Protein AF-A0A8X6WUA0-F1 (afdb_monomer_lite)

pLDDT: mean 81.11, std 18.33, range [37.03, 97.31]

Sequence (87 aa):
MIYQLRAQGNWIGLLKSILFNRMKVEHKPLYTNIDGMTLAPFCVPEVHRAATEFKPGKDDVIVAAYPKCGCTFTLQIVSLILRKENR

Structure (mmCIF, N/CA/C/O backbone):
data_AF-A0A8X6WUA0-F1
#
_entry.id   AF-A0A8X6WUA0-F1
#
loop_
_atom_site.group_PDB
_atom_site.id
_atom_site.type_symbol
_atom_site.label_atom_id
_atom_site.label_alt_id
_atom_site.label_comp_id
_atom_site.label_asym_id
_atom_site.label_entity_id
_atom_site.label_seq_id
_atom_site.pdbx_PDB_ins_code
_atom_site.Cartn_x
_atom_site.Cartn_y
_atom_site.Cartn_z
_atom_site.occupancy
_atom_site.B_iso_or_equiv
_atom_site.auth_seq_id
_atom_site.auth_comp_id
_atom_site.auth_asym_id
_atom_site.auth_atom_id
_atom_site.pdbx_PDB_model_num
ATOM 1 N N . MET A 1 1 ? 51.801 -31.264 -41.253 1.00 38.41 1 MET A N 1
ATOM 2 C CA . MET A 1 1 ? 50.617 -30.384 -41.366 1.00 38.41 1 MET A CA 1
ATOM 3 C C . MET A 1 1 ? 50.440 -29.596 -40.064 1.00 38.41 1 MET A C 1
ATOM 5 O O . MET A 1 1 ? 49.490 -29.834 -39.339 1.00 38.41 1 MET A O 1
ATOM 9 N N . ILE A 1 2 ? 51.401 -28.731 -39.700 1.00 37.31 2 ILE A N 1
ATOM 10 C CA . ILE A 1 2 ? 51.352 -27.976 -38.423 1.00 37.31 2 ILE A CA 1
ATOM 11 C C . ILE A 1 2 ? 51.931 -26.553 -38.553 1.00 37.31 2 ILE A C 1
ATOM 13 O O . ILE A 1 2 ? 52.393 -25.967 -37.583 1.00 37.31 2 ILE A O 1
ATOM 17 N N . TYR A 1 3 ? 51.917 -25.969 -39.753 1.00 37.03 3 TYR A N 1
ATOM 18 C CA . TYR A 1 3 ? 52.469 -24.630 -39.973 1.00 37.03 3 TYR A CA 1
ATOM 19 C C . TYR A 1 3 ? 51.547 -23.791 -40.847 1.00 37.03 3 TYR A C 1
ATOM 21 O O . TYR A 1 3 ? 51.880 -23.495 -41.988 1.00 37.03 3 TYR A O 1
ATOM 29 N N . GLN A 1 4 ? 50.375 -23.408 -40.326 1.00 43.69 4 GLN A N 1
ATOM 30 C CA . GLN A 1 4 ? 49.575 -22.381 -41.000 1.00 43.69 4 GLN A CA 1
ATOM 31 C C . GLN A 1 4 ? 48.576 -21.634 -40.110 1.00 43.69 4 GLN A C 1
ATOM 33 O O . GLN A 1 4 ? 47.426 -21.470 -40.484 1.00 43.69 4 GLN A O 1
ATOM 38 N N . LEU A 1 5 ? 49.002 -21.119 -38.952 1.00 42.66 5 LEU A N 1
ATOM 39 C CA . LEU A 1 5 ? 48.239 -20.087 -38.232 1.00 42.66 5 LEU A CA 1
ATOM 40 C C . LEU A 1 5 ? 49.197 -19.025 -37.682 1.00 42.66 5 LEU A C 1
ATOM 42 O O . LEU A 1 5 ? 49.599 -19.030 -36.521 1.00 42.66 5 LEU A O 1
ATOM 46 N N . ARG A 1 6 ? 49.604 -18.116 -38.572 1.00 41.47 6 ARG A N 1
ATOM 47 C CA . ARG A 1 6 ? 50.366 -16.913 -38.234 1.00 41.47 6 ARG A CA 1
ATOM 48 C C . ARG A 1 6 ? 49.416 -15.948 -37.523 1.00 41.47 6 ARG A C 1
ATOM 50 O O . ARG A 1 6 ? 48.567 -15.325 -38.151 1.00 41.47 6 ARG A O 1
ATOM 57 N N . ALA A 1 7 ? 49.553 -15.879 -36.204 1.00 49.06 7 ALA A N 1
ATOM 58 C CA . ALA A 1 7 ? 48.849 -14.964 -35.322 1.00 49.06 7 ALA A CA 1
ATOM 59 C C . ALA A 1 7 ? 49.045 -13.498 -35.756 1.00 49.06 7 ALA A C 1
ATOM 61 O O . ALA A 1 7 ? 50.102 -12.909 -35.535 1.00 49.06 7 ALA A O 1
ATOM 62 N N . GLN A 1 8 ? 48.006 -12.891 -36.336 1.00 51.59 8 GLN A N 1
ATOM 63 C CA . GLN A 1 8 ? 47.832 -11.439 -36.332 1.00 51.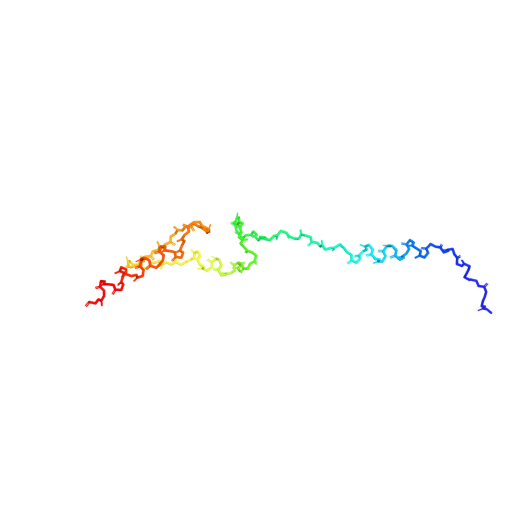59 8 GLN A CA 1
ATOM 64 C C . GLN A 1 8 ? 47.212 -11.059 -34.986 1.00 51.59 8 GLN A C 1
ATOM 66 O O . GLN A 1 8 ? 46.000 -11.090 -34.786 1.00 51.59 8 GLN A O 1
ATOM 71 N N . GLY A 1 9 ? 48.080 -10.815 -34.009 1.00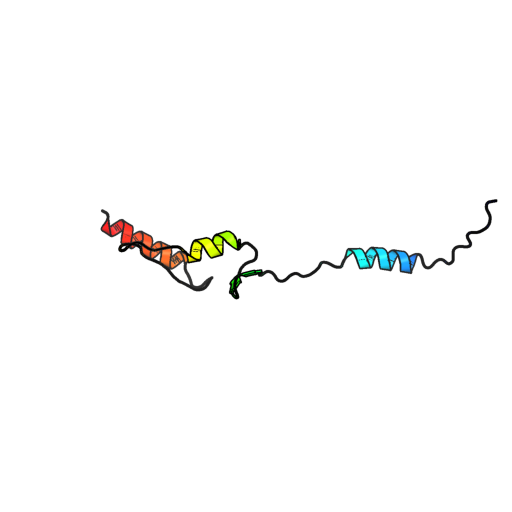 57.06 9 GLY A N 1
ATOM 72 C CA . GLY A 1 9 ? 47.687 -10.581 -32.631 1.00 57.06 9 GLY A CA 1
ATOM 73 C C . GLY A 1 9 ? 47.158 -9.174 -32.385 1.00 57.06 9 GLY A C 1
ATOM 74 O O . GLY A 1 9 ? 47.937 -8.275 -32.096 1.00 57.06 9 GLY A O 1
ATOM 75 N N . ASN A 1 10 ? 45.834 -9.018 -32.360 1.00 61.34 10 ASN A N 1
ATOM 76 C CA . ASN A 1 10 ? 45.179 -7.983 -31.554 1.00 61.34 10 ASN A CA 1
ATOM 77 C C . ASN A 1 10 ? 44.536 -8.619 -30.308 1.00 61.34 10 ASN A C 1
ATOM 79 O O . ASN A 1 10 ? 43.344 -8.473 -30.044 1.00 61.34 10 ASN A O 1
ATOM 83 N N . TRP A 1 11 ? 45.338 -9.367 -29.544 1.00 54.84 11 TRP A N 1
ATOM 84 C CA . TRP A 1 11 ? 44.907 -10.037 -28.310 1.00 54.84 11 TRP A CA 1
ATOM 85 C C . TRP A 1 11 ? 44.431 -9.036 -27.253 1.00 54.84 11 TRP A C 1
ATOM 87 O O . TRP A 1 11 ? 43.525 -9.337 -26.488 1.00 54.84 11 TRP A O 1
ATOM 97 N N . ILE A 1 12 ? 44.979 -7.815 -27.268 1.00 67.00 12 ILE A N 1
ATOM 98 C CA . ILE A 1 12 ? 44.533 -6.699 -26.426 1.00 67.00 12 ILE A CA 1
ATOM 99 C C . ILE A 1 12 ? 43.142 -6.226 -26.853 1.00 67.00 12 ILE A C 1
ATOM 101 O O . ILE A 1 12 ? 42.305 -5.977 -25.995 1.00 67.00 12 ILE A O 1
ATOM 105 N N . GLY A 1 13 ? 42.867 -6.112 -28.154 1.00 70.06 13 GLY A N 1
ATOM 106 C CA . GLY A 1 13 ? 41.546 -5.751 -28.666 1.00 70.06 13 GLY A CA 1
ATOM 107 C C . GLY A 1 13 ? 40.493 -6.819 -28.378 1.00 70.06 13 GLY A C 1
ATOM 108 O O . GLY A 1 13 ? 39.380 -6.473 -27.995 1.00 70.06 13 GLY A O 1
ATOM 109 N N . LEU A 1 14 ? 40.863 -8.099 -28.476 1.00 67.00 14 LEU A N 1
ATOM 110 C CA . LEU A 1 14 ? 39.996 -9.221 -28.109 1.00 67.00 14 LEU A CA 1
ATOM 111 C C . LEU A 1 14 ? 39.740 -9.264 -26.592 1.00 67.00 14 LEU A C 1
ATOM 113 O O . LEU A 1 14 ? 38.603 -9.404 -26.159 1.00 67.00 14 LEU A O 1
ATOM 117 N N . LEU A 1 15 ? 40.773 -9.069 -25.767 1.00 66.06 15 LEU A N 1
ATOM 118 C CA . LEU A 1 15 ? 40.620 -8.959 -24.312 1.00 66.06 15 LEU A CA 1
ATOM 119 C C . LEU A 1 15 ? 39.782 -7.740 -23.929 1.00 66.06 15 LEU A C 1
ATOM 121 O O . LEU A 1 15 ? 38.913 -7.857 -23.074 1.00 66.06 15 LEU A O 1
ATOM 125 N N . LYS A 1 16 ? 39.981 -6.591 -24.585 1.00 64.75 16 LYS A N 1
ATOM 126 C CA . LYS A 1 16 ? 39.157 -5.393 -24.392 1.00 64.75 16 LYS A CA 1
ATOM 127 C C . LYS A 1 16 ? 37.718 -5.633 -24.817 1.00 64.75 16 LYS A C 1
ATOM 129 O O . LYS A 1 16 ? 36.847 -5.218 -24.076 1.00 64.75 16 LYS A O 1
ATOM 134 N N . SER A 1 17 ? 37.437 -6.299 -25.937 1.00 64.62 17 SER A N 1
ATOM 135 C CA . SER A 1 17 ? 36.053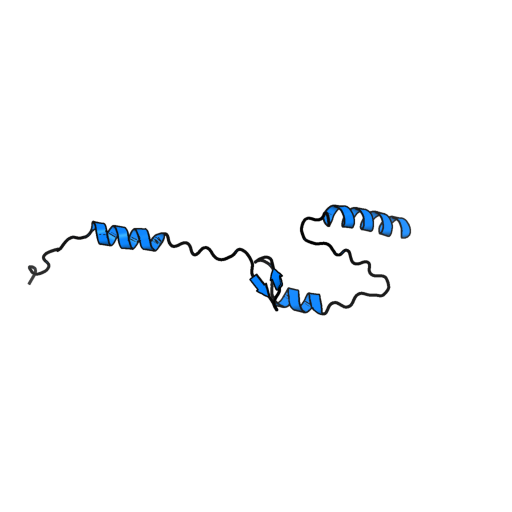 -6.572 -26.347 1.00 64.62 17 SER A CA 1
ATOM 136 C C . SER A 1 17 ? 35.372 -7.564 -25.403 1.00 64.62 17 SER A C 1
ATOM 138 O O . SER A 1 17 ? 34.229 -7.340 -25.018 1.00 64.62 17 SER A O 1
ATOM 140 N N . ILE A 1 18 ? 36.087 -8.594 -24.945 1.00 65.25 18 ILE A N 1
ATOM 141 C CA . ILE A 1 18 ? 35.579 -9.575 -23.978 1.00 65.25 18 ILE A CA 1
ATOM 142 C C . ILE A 1 18 ? 35.352 -8.928 -22.600 1.00 65.25 18 ILE A C 1
ATOM 144 O O . ILE A 1 18 ? 34.309 -9.150 -21.987 1.00 65.25 18 ILE A O 1
ATOM 148 N N . LEU A 1 19 ? 36.279 -8.091 -22.121 1.00 61.25 19 LEU A N 1
ATOM 149 C CA . LEU A 1 19 ? 36.155 -7.370 -20.845 1.00 61.25 19 LEU A CA 1
ATOM 150 C C . LEU A 1 19 ? 35.107 -6.248 -20.911 1.00 61.25 19 LEU A C 1
ATOM 152 O O . LEU A 1 19 ? 34.321 -6.092 -19.980 1.00 61.25 19 LEU A O 1
ATOM 156 N N . PHE A 1 20 ? 35.046 -5.500 -22.014 1.00 56.53 20 PHE A N 1
ATOM 157 C CA . PHE A 1 20 ? 34.087 -4.410 -22.232 1.00 56.53 20 PHE A CA 1
ATOM 158 C C . PHE A 1 20 ? 32.658 -4.934 -22.388 1.00 56.53 20 PHE A C 1
ATOM 160 O O . PHE A 1 20 ? 31.722 -4.342 -21.855 1.00 56.53 20 PHE A O 1
ATOM 167 N N . ASN A 1 21 ? 32.476 -6.082 -23.046 1.00 56.59 21 ASN A N 1
ATOM 168 C CA . ASN A 1 21 ? 31.160 -6.708 -23.157 1.00 56.59 21 ASN A CA 1
ATOM 169 C C . ASN A 1 21 ? 30.661 -7.259 -21.807 1.00 56.59 21 ASN A C 1
ATOM 171 O O . ASN A 1 21 ? 29.459 -7.400 -21.607 1.00 56.59 21 ASN A O 1
ATOM 175 N N . ARG A 1 22 ? 31.565 -7.513 -20.850 1.00 55.81 22 ARG A N 1
ATOM 176 C CA . ARG A 1 22 ? 31.227 -8.021 -19.512 1.00 55.81 22 ARG A CA 1
ATOM 177 C C . ARG A 1 22 ? 30.672 -6.949 -18.559 1.00 55.81 22 ARG A C 1
ATOM 179 O O . ARG A 1 22 ? 30.162 -7.313 -17.507 1.00 55.81 22 ARG A O 1
ATOM 186 N N . MET A 1 23 ? 30.736 -5.658 -18.912 1.00 57.31 23 MET A N 1
ATOM 187 C CA . MET A 1 23 ? 30.289 -4.540 -18.056 1.00 57.31 23 MET A CA 1
ATOM 188 C C . MET A 1 23 ? 29.142 -3.702 -18.638 1.00 57.31 23 MET A C 1
ATOM 190 O O . MET A 1 23 ? 28.940 -2.561 -18.226 1.00 57.31 23 MET A O 1
ATOM 194 N N . LYS A 1 24 ? 28.351 -4.230 -19.574 1.00 57.12 24 LYS A N 1
ATOM 195 C CA . LYS A 1 24 ? 27.068 -3.599 -19.912 1.00 57.12 24 LYS A CA 1
ATOM 196 C C . LYS A 1 24 ? 26.012 -4.058 -18.912 1.00 57.12 24 LYS A C 1
ATOM 198 O O . LYS A 1 24 ? 25.215 -4.943 -19.202 1.00 57.12 24 LYS A O 1
ATOM 203 N N . VAL A 1 25 ? 26.037 -3.481 -17.711 1.00 66.56 25 VAL A N 1
ATOM 204 C CA . VAL A 1 25 ? 24.899 -3.589 -16.794 1.00 66.56 25 VAL A CA 1
ATOM 205 C C . VAL A 1 25 ? 23.793 -2.725 -17.382 1.00 66.56 25 VAL A C 1
ATOM 207 O O . VAL A 1 25 ? 23.918 -1.506 -17.477 1.00 66.56 25 VAL A O 1
ATOM 210 N N . GLU A 1 26 ? 22.736 -3.369 -17.858 1.00 75.00 26 GLU A N 1
ATOM 211 C CA . GLU A 1 26 ? 21.564 -2.670 -18.364 1.00 75.00 26 GLU A CA 1
ATOM 212 C C . GLU A 1 26 ? 20.897 -1.931 -17.194 1.00 75.00 26 GLU A C 1
ATOM 214 O O . GLU A 1 26 ? 20.332 -2.551 -16.291 1.00 75.00 26 GLU A O 1
ATOM 219 N N . HIS A 1 27 ? 20.987 -0.598 -17.183 1.00 76.38 27 HIS A N 1
ATOM 220 C CA . HIS A 1 27 ? 20.280 0.239 -16.217 1.00 76.38 27 HIS A CA 1
ATOM 221 C C . HIS A 1 27 ? 18.794 0.260 -16.566 1.00 76.38 27 HIS A C 1
ATOM 223 O O . HIS A 1 27 ? 18.312 1.144 -17.274 1.00 76.38 27 HIS A O 1
ATOM 229 N N . LYS A 1 28 ? 18.064 -0.741 -16.075 1.00 78.81 28 LYS A N 1
ATOM 230 C CA . LYS A 1 28 ? 16.607 -0.756 -16.171 1.00 78.81 28 LYS A CA 1
ATOM 231 C C . LYS A 1 28 ? 16.023 0.271 -15.197 1.00 78.81 28 LYS A C 1
ATOM 233 O O . LYS A 1 28 ? 16.531 0.399 -14.078 1.00 78.81 28 LYS A O 1
ATOM 238 N N . PRO A 1 29 ? 14.975 1.010 -15.593 1.00 81.31 29 PRO A N 1
ATOM 239 C CA . PRO A 1 29 ? 14.275 1.895 -14.674 1.00 81.31 29 PRO A CA 1
ATOM 240 C C . PRO A 1 29 ? 13.774 1.110 -13.456 1.00 81.31 29 PRO A C 1
ATOM 242 O O . PRO A 1 29 ? 13.230 0.016 -13.592 1.00 81.31 29 PRO A O 1
ATOM 245 N N . LEU A 1 30 ? 13.932 1.677 -12.257 1.00 88.31 30 LEU A N 1
ATOM 246 C CA . LEU A 1 30 ? 13.426 1.097 -11.005 1.00 88.31 30 LEU A CA 1
ATOM 247 C C . LEU A 1 30 ? 11.932 1.398 -10.816 1.00 88.31 30 LEU A C 1
ATOM 249 O O . LEU A 1 30 ? 11.500 1.811 -9.743 1.00 88.31 30 LEU A O 1
ATOM 253 N N . TYR A 1 31 ? 11.156 1.234 -11.881 1.00 91.56 31 TYR A N 1
ATOM 254 C CA . TYR A 1 31 ? 9.706 1.347 -11.884 1.00 91.56 31 TYR A CA 1
ATOM 255 C C . TYR A 1 31 ? 9.131 0.424 -12.956 1.00 91.56 31 TYR A C 1
ATOM 257 O O . TYR A 1 31 ? 9.812 0.044 -13.907 1.00 91.56 31 TYR A O 1
ATOM 265 N N . THR A 1 32 ? 7.862 0.081 -12.804 1.00 92.12 32 THR A N 1
ATOM 266 C CA . THR A 1 32 ? 7.084 -0.649 -13.804 1.00 92.12 32 THR A CA 1
ATOM 267 C C . THR A 1 32 ? 5.884 0.192 -14.221 1.00 92.12 32 THR A C 1
ATOM 269 O O . THR A 1 32 ? 5.384 0.988 -13.425 1.00 92.12 32 THR A O 1
ATOM 272 N N . ASN A 1 33 ? 5.442 0.051 -15.470 1.00 93.81 33 ASN A N 1
ATOM 273 C CA . ASN A 1 33 ? 4.198 0.658 -15.927 1.00 93.81 33 ASN A CA 1
ATOM 274 C C . ASN A 1 33 ? 3.097 -0.406 -15.923 1.00 93.81 33 ASN A C 1
ATOM 276 O O . ASN A 1 33 ? 3.233 -1.433 -16.588 1.00 93.81 33 ASN A O 1
ATOM 280 N N . ILE A 1 34 ? 2.036 -0.173 -15.155 1.00 93.81 34 ILE A N 1
ATOM 281 C CA . ILE A 1 34 ? 0.884 -1.072 -15.049 1.00 93.81 34 ILE A CA 1
ATOM 282 C C . ILE A 1 34 ? -0.361 -0.247 -15.347 1.00 93.81 34 ILE A C 1
ATOM 284 O O . ILE A 1 34 ? -0.674 0.680 -14.607 1.00 93.81 34 ILE A O 1
ATOM 288 N N . ASP A 1 35 ? -1.048 -0.572 -16.443 1.00 93.44 35 ASP A N 1
ATOM 289 C CA . ASP A 1 35 ? -2.312 0.059 -16.848 1.00 93.44 35 ASP A CA 1
ATOM 290 C C . ASP A 1 35 ? -2.233 1.606 -16.897 1.00 93.44 35 ASP A C 1
ATOM 292 O O . ASP A 1 35 ? -3.178 2.314 -16.558 1.00 93.44 35 ASP A O 1
ATOM 296 N N . GLY A 1 36 ? -1.074 2.143 -17.303 1.00 93.19 36 GLY A N 1
ATOM 297 C CA . GLY A 1 36 ? -0.804 3.583 -17.381 1.00 93.19 36 GLY A CA 1
ATOM 298 C C . GLY A 1 36 ? -0.205 4.204 -16.112 1.00 93.19 36 GLY A C 1
ATOM 299 O O . GLY A 1 36 ? 0.240 5.350 -16.162 1.00 93.19 36 GLY A O 1
ATOM 300 N N . MET A 1 37 ? -0.117 3.464 -15.004 1.00 91.81 37 MET A N 1
ATOM 301 C CA . MET A 1 37 ? 0.465 3.928 -13.740 1.00 91.81 37 MET A CA 1
ATOM 302 C C . MET A 1 37 ? 1.946 3.564 -13.621 1.00 91.81 37 MET A C 1
ATOM 304 O O . MET A 1 37 ? 2.333 2.417 -13.841 1.00 91.81 37 MET A O 1
ATOM 308 N N . THR A 1 38 ? 2.776 4.522 -13.201 1.00 93.75 38 THR A N 1
ATOM 309 C CA . THR A 1 38 ? 4.191 4.285 -12.872 1.00 93.75 38 THR A CA 1
ATOM 310 C C . THR A 1 38 ? 4.315 3.841 -11.420 1.00 93.75 38 THR A C 1
ATOM 312 O O . THR A 1 38 ? 4.186 4.648 -10.499 1.00 93.75 38 THR A O 1
ATOM 315 N N . LEU A 1 39 ? 4.566 2.551 -11.211 1.00 92.94 39 LEU A N 1
ATOM 316 C CA . LEU A 1 39 ? 4.577 1.912 -9.899 1.00 92.94 39 LEU A CA 1
ATOM 317 C C . LEU A 1 39 ? 5.960 1.371 -9.544 1.00 92.94 39 LEU A C 1
ATOM 319 O O . LEU A 1 39 ? 6.843 1.211 -10.387 1.00 92.94 39 LEU A O 1
ATOM 323 N N . ALA A 1 40 ? 6.150 1.081 -8.260 1.00 90.56 40 ALA A N 1
ATOM 324 C CA . ALA A 1 40 ? 7.377 0.472 -7.772 1.00 90.56 40 ALA A CA 1
ATOM 325 C C . ALA A 1 40 ? 7.594 -0.920 -8.406 1.00 90.56 40 ALA A C 1
ATOM 327 O O . ALA A 1 40 ? 6.622 -1.624 -8.677 1.00 90.56 40 ALA A O 1
ATOM 328 N N . PRO A 1 41 ? 8.846 -1.368 -8.598 1.00 89.69 41 PRO A N 1
ATOM 329 C CA . PRO A 1 41 ? 9.153 -2.579 -9.364 1.00 89.69 41 PRO A CA 1
ATOM 330 C C . PRO A 1 41 ? 8.700 -3.872 -8.670 1.00 89.69 41 PRO A C 1
ATOM 332 O O . PRO A 1 41 ? 8.598 -4.908 -9.312 1.00 89.69 41 PRO A O 1
ATOM 335 N N . PHE A 1 42 ? 8.412 -3.817 -7.367 1.00 89.25 42 PHE A N 1
ATOM 336 C CA . PHE A 1 42 ? 7.835 -4.928 -6.605 1.00 89.25 42 PHE A CA 1
ATOM 337 C C . PHE A 1 42 ? 6.302 -5.003 -6.707 1.00 89.25 42 PHE A C 1
ATOM 339 O O . PHE A 1 42 ? 5.698 -5.918 -6.150 1.00 89.25 42 PHE A O 1
ATOM 346 N N . CYS A 1 43 ? 5.650 -4.039 -7.366 1.00 91.19 43 CYS A N 1
ATOM 347 C CA . CYS A 1 43 ? 4.212 -4.075 -7.583 1.00 91.19 43 CYS A CA 1
ATOM 348 C C . CYS A 1 43 ? 3.882 -5.140 -8.635 1.00 91.19 43 CYS A C 1
ATOM 350 O O . CYS A 1 43 ? 4.294 -5.039 -9.790 1.00 91.19 43 CYS A O 1
ATOM 352 N N . VAL A 1 44 ? 3.146 -6.171 -8.222 1.00 93.25 44 VAL A N 1
ATOM 353 C CA . VAL A 1 44 ? 2.708 -7.251 -9.109 1.00 93.25 44 VAL A CA 1
ATOM 354 C C . VAL A 1 44 ? 1.439 -6.799 -9.848 1.00 93.25 44 VAL A C 1
ATOM 356 O O . VAL A 1 44 ? 0.469 -6.440 -9.176 1.00 93.25 44 VAL A O 1
ATOM 359 N N . PRO A 1 45 ? 1.396 -6.836 -11.196 1.00 94.44 45 PRO A N 1
ATOM 360 C CA . PRO A 1 45 ? 0.248 -6.351 -11.970 1.00 94.44 45 PRO A CA 1
ATOM 361 C C . PRO A 1 45 ? -1.089 -6.994 -11.585 1.00 94.44 45 PRO A C 1
ATOM 363 O O . PRO A 1 45 ? -2.102 -6.309 -11.491 1.00 94.44 45 PRO A O 1
ATOM 366 N N . GLU A 1 46 ? -1.094 -8.300 -11.316 1.00 95.62 46 GLU A N 1
ATOM 367 C CA . GLU A 1 46 ? -2.296 -9.041 -10.910 1.00 95.62 46 GLU A CA 1
ATOM 368 C C . GLU A 1 46 ? -2.842 -8.547 -9.566 1.00 95.62 46 GLU A C 1
ATOM 370 O O . GLU A 1 46 ? -4.040 -8.316 -9.430 1.00 95.62 46 GLU A O 1
ATOM 375 N N . VAL A 1 47 ? -1.955 -8.302 -8.596 1.00 94.19 47 VAL A N 1
ATOM 376 C CA . VAL A 1 47 ? -2.326 -7.774 -7.276 1.00 94.19 47 VAL A CA 1
ATOM 377 C C . VAL A 1 47 ? -2.840 -6.339 -7.392 1.00 94.19 47 VAL A C 1
ATOM 379 O O . VAL A 1 47 ? -3.825 -5.994 -6.749 1.00 94.19 47 VAL A O 1
ATOM 382 N N . HIS A 1 48 ? -2.216 -5.509 -8.235 1.00 93.69 48 HIS A N 1
ATOM 383 C CA . HIS A 1 48 ? -2.680 -4.145 -8.509 1.00 93.69 48 HIS A CA 1
ATOM 384 C C . HIS A 1 48 ? -4.101 -4.126 -9.092 1.00 93.69 48 HIS A C 1
ATOM 386 O O . HIS A 1 48 ? -4.965 -3.382 -8.622 1.00 93.69 48 HIS A O 1
ATOM 392 N N . ARG A 1 49 ? -4.360 -4.974 -10.093 1.00 94.62 49 ARG A N 1
ATOM 393 C CA . ARG A 1 49 ? -5.683 -5.093 -10.721 1.00 94.62 49 ARG A CA 1
ATOM 394 C C . ARG A 1 49 ? -6.724 -5.602 -9.729 1.00 94.62 49 ARG A C 1
ATOM 396 O O . ARG A 1 49 ? -7.761 -4.967 -9.582 1.00 94.62 49 ARG A O 1
ATOM 403 N N . ALA A 1 50 ? -6.405 -6.647 -8.964 1.00 95.50 50 ALA A N 1
ATOM 404 C CA . ALA A 1 50 ? -7.289 -7.157 -7.915 1.00 95.50 50 ALA A CA 1
ATOM 405 C C . ALA A 1 50 ? -7.593 -6.101 -6.834 1.00 95.50 50 ALA A C 1
ATOM 407 O O . ALA A 1 50 ? -8.732 -5.965 -6.397 1.00 95.50 50 ALA A O 1
ATOM 408 N N . ALA A 1 51 ? -6.599 -5.303 -6.433 1.00 92.44 51 ALA A N 1
ATOM 409 C CA . ALA A 1 51 ? -6.795 -4.213 -5.479 1.00 92.44 51 ALA A CA 1
ATOM 410 C C . ALA A 1 51 ? -7.708 -3.101 -6.024 1.00 92.44 51 ALA A C 1
ATOM 412 O O . ALA A 1 51 ? -8.407 -2.454 -5.250 1.00 92.44 51 ALA A O 1
ATOM 413 N N . THR A 1 52 ? -7.740 -2.900 -7.344 1.00 91.88 52 THR A N 1
ATOM 414 C CA . THR A 1 52 ? -8.620 -1.915 -7.996 1.00 91.88 52 THR A CA 1
ATOM 415 C C . THR A 1 52 ? -10.093 -2.351 -7.968 1.00 91.88 52 THR A C 1
ATOM 417 O O . THR A 1 52 ? -10.989 -1.512 -8.012 1.00 91.88 52 THR A O 1
ATOM 420 N N . GLU A 1 53 ? -10.360 -3.652 -7.836 1.00 95.25 53 GLU A N 1
ATOM 421 C CA . GLU A 1 53 ? -11.712 -4.214 -7.720 1.00 95.25 53 GLU A CA 1
ATOM 422 C C . GLU A 1 53 ? -12.234 -4.255 -6.273 1.00 95.25 53 GLU A C 1
ATOM 424 O O . GLU A 1 53 ? -13.384 -4.643 -6.042 1.00 95.25 53 GLU A O 1
ATOM 429 N N . PHE A 1 54 ? -11.415 -3.859 -5.291 1.00 94.75 54 PHE A N 1
ATOM 430 C CA . PHE A 1 54 ? -11.803 -3.838 -3.883 1.00 94.75 54 PHE A CA 1
ATOM 431 C C . PHE A 1 54 ? -13.030 -2.943 -3.654 1.00 94.75 54 PHE A C 1
ATOM 433 O O . PHE A 1 54 ? -13.067 -1.781 -4.060 1.00 94.75 54 PHE A O 1
ATOM 440 N N . LYS A 1 55 ? -14.035 -3.488 -2.958 1.00 95.94 55 LYS A N 1
ATOM 441 C CA . LYS A 1 55 ? -15.271 -2.784 -2.600 1.00 95.94 55 LYS A CA 1
ATOM 442 C C . LYS A 1 55 ? -15.298 -2.557 -1.088 1.00 95.94 55 LYS A C 1
ATOM 444 O O . LYS A 1 55 ? -15.495 -3.533 -0.364 1.00 95.94 55 LYS A O 1
ATOM 449 N N . PRO A 1 56 ? -15.109 -1.316 -0.608 1.00 95.38 56 PRO A N 1
ATOM 450 C CA . PRO A 1 56 ? -15.158 -1.033 0.820 1.00 95.38 56 PRO A CA 1
ATOM 451 C C . PRO A 1 56 ? -16.565 -1.244 1.388 1.00 95.38 56 PRO A C 1
ATOM 453 O O . PRO A 1 56 ? -17.571 -0.968 0.725 1.00 95.38 56 PRO A O 1
ATOM 456 N N . GLY A 1 57 ? -16.625 -1.726 2.627 1.00 96.62 57 GLY A N 1
ATOM 457 C CA . GLY A 1 57 ? -17.839 -1.791 3.429 1.00 96.62 57 GLY A CA 1
ATOM 458 C C . GLY A 1 57 ? -18.292 -0.410 3.907 1.00 96.62 57 GLY A C 1
ATOM 459 O O . GLY A 1 57 ? -17.563 0.577 3.828 1.00 96.62 57 GLY A O 1
ATOM 460 N N . LYS A 1 58 ? -19.520 -0.336 4.433 1.00 96.81 58 LYS A N 1
ATOM 461 C CA . LYS A 1 58 ? -20.114 0.925 4.911 1.00 96.81 58 LYS A CA 1
ATOM 462 C C . LYS A 1 58 ? -19.344 1.546 6.085 1.00 96.81 58 LYS A C 1
ATOM 464 O O . LYS A 1 58 ? -19.322 2.766 6.207 1.00 96.81 58 LYS A O 1
ATOM 469 N N . ASP A 1 59 ? -18.719 0.707 6.904 1.00 94.50 59 ASP A N 1
ATOM 470 C CA . ASP A 1 59 ? -18.027 1.110 8.131 1.00 94.50 59 ASP A CA 1
ATOM 471 C C . ASP A 1 59 ? -16.490 1.077 7.983 1.00 94.50 59 ASP A C 1
ATOM 473 O O . ASP A 1 59 ? -15.763 1.284 8.954 1.00 94.50 59 ASP A O 1
ATOM 477 N N . ASP A 1 60 ? -15.979 0.830 6.770 1.00 94.75 60 ASP A N 1
ATOM 478 C CA . ASP A 1 60 ? -14.541 0.814 6.502 1.00 94.75 60 ASP A CA 1
ATOM 479 C C . ASP A 1 60 ? -13.964 2.236 6.447 1.00 94.75 60 ASP A C 1
ATOM 481 O O . ASP A 1 60 ? -14.542 3.156 5.867 1.00 94.75 60 ASP A O 1
ATOM 485 N N . VAL A 1 61 ? -12.757 2.406 6.991 1.00 94.00 61 VAL A N 1
ATOM 486 C CA . VAL A 1 61 ? -12.005 3.667 6.937 1.00 94.00 61 VAL A CA 1
ATOM 487 C C . VAL A 1 61 ? -10.791 3.501 6.028 1.00 94.00 61 VAL A C 1
ATOM 489 O O . VAL A 1 61 ? -9.892 2.710 6.316 1.00 94.00 61 VAL A O 1
ATOM 492 N N . ILE A 1 62 ? -10.730 4.284 4.947 1.00 94.50 62 ILE A N 1
ATOM 493 C CA . ILE A 1 62 ? -9.618 4.264 3.987 1.00 94.50 62 ILE A CA 1
ATOM 494 C C . ILE A 1 62 ? -8.686 5.452 4.237 1.00 94.50 62 ILE A C 1
ATOM 496 O O . ILE A 1 62 ? -9.099 6.609 4.183 1.00 94.50 62 ILE A O 1
ATOM 500 N N . VAL A 1 63 ? -7.399 5.169 4.443 1.00 94.62 63 VAL A N 1
ATOM 501 C CA . VAL A 1 63 ? -6.343 6.189 4.509 1.00 94.62 63 VAL A CA 1
ATOM 502 C C . VAL A 1 63 ? -5.636 6.259 3.157 1.00 94.62 63 VAL A C 1
ATOM 504 O O . VAL A 1 63 ? -4.854 5.374 2.816 1.00 94.62 63 VAL A O 1
ATOM 507 N N . ALA A 1 64 ? -5.893 7.323 2.396 1.00 93.69 64 ALA A N 1
ATOM 508 C CA . ALA A 1 64 ? -5.257 7.574 1.105 1.00 93.69 64 ALA A CA 1
ATOM 509 C C . ALA A 1 64 ? -4.182 8.663 1.227 1.00 93.69 64 ALA A C 1
ATOM 511 O O . ALA A 1 64 ? -4.441 9.751 1.738 1.00 93.69 64 ALA A O 1
ATOM 512 N N . ALA A 1 65 ? -2.971 8.377 0.751 1.00 93.38 65 ALA A N 1
ATOM 513 C CA . ALA A 1 65 ? -1.871 9.334 0.725 1.00 93.38 65 ALA A CA 1
ATOM 514 C C . ALA A 1 65 ? -0.834 8.946 -0.334 1.00 93.38 65 ALA A C 1
ATOM 516 O O . ALA A 1 65 ? -0.636 7.767 -0.632 1.00 93.38 65 ALA A O 1
ATOM 517 N N . TYR A 1 66 ? -0.138 9.948 -0.873 1.00 93.44 66 TYR A N 1
ATOM 518 C CA . TYR A 1 66 ? 1.008 9.712 -1.743 1.00 93.44 66 TYR A CA 1
ATOM 519 C C . TYR A 1 66 ? 2.175 9.116 -0.928 1.00 93.44 66 TYR A C 1
ATOM 521 O O . TYR A 1 66 ? 2.323 9.436 0.262 1.00 93.44 66 TYR A O 1
ATOM 529 N N . PRO A 1 67 ? 3.012 8.236 -1.514 1.00 90.69 67 PRO A N 1
ATOM 530 C CA . PRO A 1 67 ? 4.124 7.636 -0.795 1.00 90.69 67 PRO A CA 1
ATOM 531 C C . PRO A 1 67 ? 4.988 8.679 -0.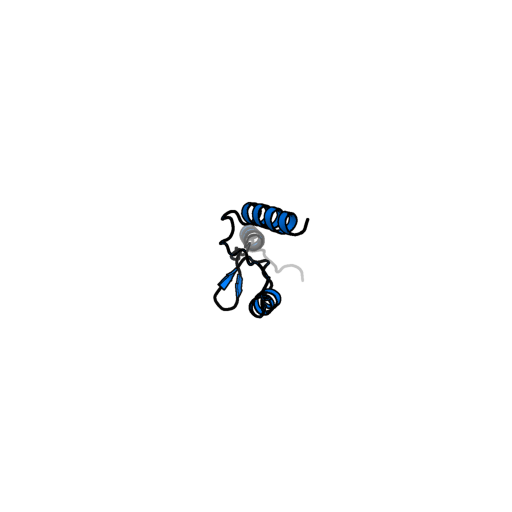082 1.00 90.69 67 PRO A C 1
ATOM 533 O O . PRO A 1 67 ? 5.349 9.707 -0.647 1.00 90.69 67 PRO A O 1
ATOM 536 N N . LYS A 1 68 ? 5.362 8.366 1.165 1.00 93.00 68 LYS A N 1
ATOM 537 C CA . LYS A 1 68 ? 6.204 9.193 2.055 1.00 93.00 68 LYS A CA 1
ATOM 538 C C . LYS A 1 68 ? 5.531 10.435 2.657 1.00 93.00 68 LYS A C 1
ATOM 540 O O . LYS A 1 68 ? 6.172 11.107 3.455 1.00 93.00 68 LYS A O 1
ATOM 545 N N . CYS A 1 69 ? 4.239 10.665 2.426 1.00 94.69 69 CYS A N 1
ATOM 546 C CA . CYS A 1 69 ? 3.479 11.758 3.052 1.00 94.69 69 CYS A CA 1
ATOM 547 C C . CYS A 1 69 ? 2.978 11.457 4.483 1.00 94.69 69 CYS A C 1
ATOM 549 O O . CYS A 1 69 ? 2.023 12.071 4.943 1.00 94.69 69 CYS A O 1
ATOM 551 N N . GLY A 1 70 ? 3.594 10.508 5.199 1.00 92.94 70 GLY A N 1
ATOM 552 C CA . GLY A 1 70 ? 3.251 10.233 6.601 1.00 92.94 70 GLY A CA 1
ATOM 553 C C . GLY A 1 70 ? 2.182 9.161 6.844 1.00 92.94 70 GLY A C 1
ATOM 554 O O . GLY A 1 70 ? 1.631 9.119 7.941 1.00 92.94 70 GLY A O 1
ATOM 555 N N . CYS A 1 71 ? 1.928 8.248 5.892 1.00 95.50 71 CYS A N 1
ATOM 556 C CA . CYS A 1 71 ? 0.945 7.161 6.057 1.00 95.50 71 CYS A CA 1
ATOM 557 C C . CYS A 1 71 ? 1.113 6.395 7.379 1.00 95.50 71 CYS A C 1
ATOM 559 O O . CYS A 1 71 ? 0.132 6.105 8.051 1.00 95.50 71 CYS A O 1
ATOM 561 N N . THR A 1 72 ? 2.355 6.107 7.786 1.00 96.56 72 THR A N 1
ATOM 562 C CA . THR A 1 72 ? 2.650 5.408 9.046 1.00 96.56 72 THR A CA 1
ATOM 563 C C . THR A 1 72 ? 2.110 6.154 10.264 1.00 96.56 72 THR A C 1
ATOM 565 O O . THR A 1 72 ? 1.525 5.530 11.142 1.00 96.56 72 THR A O 1
ATOM 568 N N . PHE A 1 73 ? 2.277 7.477 10.318 1.00 96.88 73 PHE A N 1
ATOM 569 C CA . PHE A 1 73 ? 1.813 8.286 11.443 1.00 96.88 73 PHE A CA 1
ATOM 570 C C . PHE A 1 73 ? 0.284 8.364 11.471 1.00 96.88 73 PHE A C 1
ATOM 572 O O . PHE A 1 73 ? -0.330 8.082 12.500 1.00 96.88 73 PHE A O 1
ATOM 579 N N . THR A 1 74 ? -0.337 8.638 10.321 1.00 96.94 74 THR A N 1
ATOM 580 C CA . THR A 1 74 ? -1.800 8.693 10.198 1.00 96.94 74 THR A CA 1
ATOM 581 C C . THR A 1 74 ? -2.453 7.358 10.560 1.00 96.94 74 THR A C 1
ATOM 583 O O . THR A 1 74 ? -3.421 7.342 11.316 1.00 96.94 74 THR A O 1
ATOM 586 N N . LEU A 1 75 ? -1.899 6.227 10.105 1.00 96.62 75 LEU A N 1
ATOM 587 C CA . LEU A 1 75 ? -2.412 4.895 10.449 1.00 96.62 75 LEU A CA 1
ATOM 588 C C . LEU A 1 75 ? -2.370 4.621 11.960 1.00 96.62 75 LEU A C 1
ATOM 590 O O . LEU A 1 75 ? -3.297 4.010 12.490 1.00 96.62 75 LEU A O 1
ATOM 594 N N . GLN A 1 76 ? -1.337 5.089 12.671 1.00 97.31 76 GLN A N 1
ATOM 595 C CA . GLN A 1 76 ? -1.276 4.949 14.130 1.00 97.31 76 GLN A CA 1
ATOM 596 C C . GLN A 1 76 ? -2.360 5.773 14.829 1.00 97.31 76 GLN A C 1
ATOM 598 O O . GLN A 1 76 ? -3.035 5.253 15.716 1.00 97.31 76 GLN A O 1
ATOM 603 N N . ILE A 1 77 ? -2.579 7.021 14.405 1.00 96.62 77 ILE A N 1
ATOM 604 C CA . ILE A 1 77 ? -3.643 7.871 14.960 1.00 96.62 77 ILE A CA 1
ATOM 605 C C . ILE A 1 77 ? -5.013 7.217 14.759 1.00 96.62 77 ILE A C 1
ATOM 607 O O . ILE A 1 77 ? -5.759 7.051 15.723 1.00 96.62 77 ILE A O 1
ATOM 611 N N . VAL A 1 78 ? -5.322 6.800 13.527 1.00 96.19 78 VAL A N 1
ATOM 612 C CA . VAL A 1 78 ? -6.606 6.159 13.195 1.00 96.19 78 VAL A CA 1
ATOM 613 C C . VAL A 1 78 ? -6.808 4.889 14.025 1.00 96.19 78 VAL A C 1
ATOM 615 O O . VAL A 1 78 ? -7.867 4.708 14.623 1.00 96.19 78 VAL A O 1
ATOM 618 N N . SER A 1 79 ? -5.775 4.051 14.151 1.00 95.31 79 SER A N 1
ATOM 619 C CA . SER A 1 79 ? -5.816 2.833 14.971 1.00 95.31 79 SER A CA 1
ATOM 620 C C . SER A 1 79 ? -6.132 3.124 16.444 1.00 95.31 79 SER A C 1
ATOM 622 O O . SER A 1 79 ? -6.950 2.432 17.051 1.00 95.31 79 SER A O 1
ATOM 624 N N . LEU A 1 80 ? -5.533 4.167 17.028 1.00 96.44 80 LEU A N 1
ATOM 625 C CA . LEU A 1 80 ? -5.791 4.556 18.419 1.00 96.44 80 LEU A CA 1
ATOM 626 C C . LEU A 1 80 ? -7.222 5.062 18.632 1.00 96.44 80 LEU A C 1
ATOM 628 O O . LEU A 1 80 ? -7.827 4.735 19.653 1.00 96.44 80 LEU A O 1
ATOM 632 N N . ILE A 1 81 ? -7.769 5.819 17.677 1.00 95.88 81 ILE A N 1
ATOM 633 C CA . ILE A 1 81 ? -9.150 6.315 17.733 1.00 95.88 81 ILE A CA 1
ATOM 634 C C . ILE A 1 81 ? -10.136 5.143 17.669 1.00 95.88 81 ILE A C 1
ATOM 636 O O . ILE A 1 81 ? -10.959 4.991 18.570 1.00 95.88 81 ILE A O 1
ATOM 640 N N . LEU A 1 82 ? -10.002 4.264 16.671 1.00 94.50 82 LEU A N 1
ATOM 641 C CA . LEU A 1 82 ? -10.923 3.137 16.477 1.00 94.50 82 LEU A CA 1
ATOM 642 C C . LEU A 1 82 ? -10.868 2.120 17.629 1.00 94.50 82 LEU A C 1
ATOM 644 O O . LEU A 1 82 ? -11.879 1.531 17.996 1.00 94.50 82 LEU A O 1
ATOM 648 N N . ARG A 1 83 ? -9.697 1.920 18.248 1.00 93.31 83 ARG A N 1
ATOM 649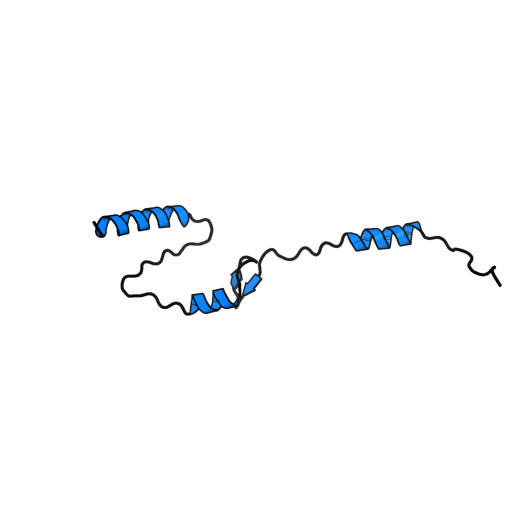 C CA . ARG A 1 83 ? -9.566 1.068 19.447 1.00 93.31 83 ARG A CA 1
ATOM 650 C C . ARG A 1 83 ? -10.159 1.697 20.702 1.00 93.31 83 ARG A C 1
ATOM 652 O O . ARG A 1 83 ? -10.489 0.969 21.634 1.00 93.31 83 ARG A O 1
ATOM 659 N N . LYS A 1 84 ? -10.219 3.028 20.775 1.00 86.06 84 LYS A N 1
ATOM 660 C CA . LYS A 1 84 ? -10.811 3.730 21.916 1.00 86.06 84 LYS A CA 1
ATOM 661 C C . LYS A 1 84 ? -12.334 3.618 21.901 1.00 86.06 84 LYS A C 1
ATOM 663 O O . LYS A 1 84 ? -12.888 3.403 22.965 1.00 86.06 84 LYS A O 1
ATOM 668 N N . GLU A 1 85 ? -12.963 3.723 20.733 1.00 71.25 85 GLU A N 1
ATOM 669 C CA . GLU A 1 85 ? -14.425 3.614 20.579 1.00 71.25 85 GLU A CA 1
ATOM 670 C C . GLU A 1 85 ? -14.960 2.214 20.939 1.00 71.25 85 GLU A C 1
ATOM 672 O O . GLU A 1 85 ? -16.082 2.070 21.402 1.00 71.25 85 GLU A O 1
ATOM 677 N N . ASN A 1 86 ? -14.136 1.175 20.766 1.00 65.81 86 ASN A N 1
ATOM 678 C CA . ASN A 1 86 ? -14.504 -0.224 21.017 1.00 65.81 86 ASN A CA 1
ATOM 679 C C . ASN A 1 86 ? -14.250 -0.712 22.465 1.00 65.81 86 ASN A C 1
ATOM 681 O O . ASN A 1 86 ? -14.272 -1.922 22.700 1.00 65.81 86 ASN A O 1
ATOM 685 N N . ARG A 1 87 ? -13.944 0.179 23.418 1.00 53.91 87 ARG A N 1
ATOM 686 C CA . ARG A 1 87 ? -13.762 -0.146 24.848 1.00 53.91 87 ARG A CA 1
ATOM 687 C C . ARG A 1 87 ? -14.802 0.560 25.697 1.00 53.91 87 ARG A C 1
ATOM 689 O O . ARG A 1 87 ? -15.273 -0.092 26.651 1.00 53.91 87 ARG A O 1
#

InterPro domains:
  IPR000863 Sulfotransferase domain [PF00685] (58-85)
  IPR027417 P-loop containing nucleoside triphosphate hydrolase [G3DSA:3.40.50.300] (12-87)
  IPR027417 P-loop containing nucleoside triphosphate hydrolase [SSF52540] (31-83)

Foldseek 3Di:
DPPPDDDPDPVVVVVCVVVVVVPPPPPDPQWDAAPNDTHGPPDDNVVVVVVVVDDDDPPDDDDDDDPPPCPVVVVVVVVVVVVVVVD

Organism: NCBI:txid2747483

Secondary structure (DSSP, 8-state):
--------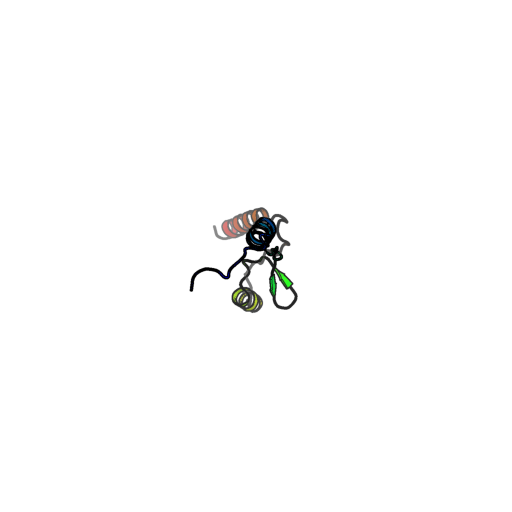--HHHHHHHHHHHTT------S-EEETTEEE-TT--HHHHHHHHT----TT-------TTSSHHHHHHHHHHHHHHHT-

Radius of gyration: 28.72 Å; chains: 1; bounding box: 73×42×66 Å